Protein AF-A0A7M3XVE8-F1 (afdb_monomer)

Foldseek 3Di:
DPVVVVVVVVVVVVVVCVVVVVVVVVPDDDDDDPPPPDPPDPQQPDPCDPPSPTVVVVCVVCVPPPPPDDDD

Radius of gyration: 27.87 Å; Cα contacts (8 Å, |Δi|>4): 23; chains: 1; bounding box: 47×35×76 Å

pLDDT: mean 73.73, std 14.52, range [54.09, 96.88]

Sequence (72 aa):
MTTKAATQRLIVLTVLSLLVLPLAMASVSVPAIDSSEEEEGWWVETTVDRDGNGIGDMVERYHDHPLFLDED

Structure (mmCIF, N/CA/C/O backbone):
data_AF-A0A7M3XVE8-F1
#
_entry.id   AF-A0A7M3XVE8-F1
#
loop_
_atom_site.group_PDB
_atom_site.id
_atom_site.type_symbol
_atom_site.label_atom_id
_atom_site.label_alt_id
_atom_site.label_comp_id
_atom_site.label_asym_id
_atom_site.label_entity_id
_atom_site.label_seq_id
_atom_site.pdbx_PDB_ins_code
_atom_site.Cartn_x
_atom_site.Cartn_y
_atom_site.Cartn_z
_atom_site.occupancy
_atom_site.B_iso_or_equiv
_atom_site.auth_seq_id
_atom_site.auth_comp_id
_atom_site.auth_asym_id
_atom_site.auth_atom_id
_atom_site.pdbx_PDB_model_num
ATOM 1 N N . MET A 1 1 ? -22.372 -2.147 38.098 1.00 54.09 1 MET A N 1
ATOM 2 C CA . MET A 1 1 ? -22.751 -2.485 36.701 1.00 54.09 1 MET A CA 1
ATOM 3 C C . MET A 1 1 ? -22.061 -1.604 35.642 1.00 54.09 1 MET A C 1
ATOM 5 O O . MET A 1 1 ? -22.354 -1.751 34.466 1.00 54.09 1 MET A O 1
ATOM 9 N N . THR A 1 2 ? -21.117 -0.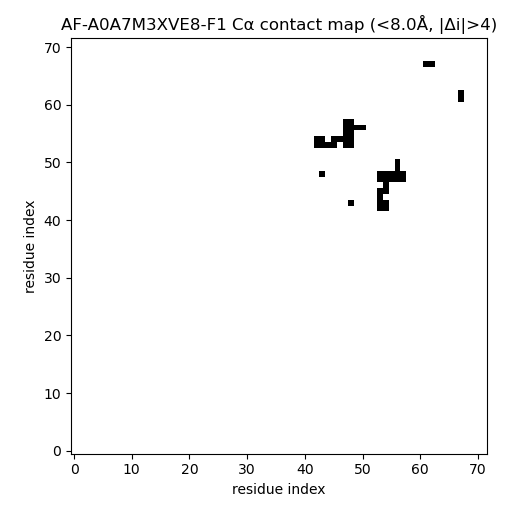727 36.008 1.00 61.34 2 THR A N 1
ATOM 10 C CA . THR A 1 2 ? -20.532 0.297 35.116 1.00 61.34 2 THR A CA 1
ATOM 11 C C . THR A 1 2 ? -19.276 -0.155 34.357 1.00 61.34 2 THR A C 1
ATOM 13 O O . THR A 1 2 ? -19.036 0.292 33.240 1.00 61.34 2 THR A O 1
ATOM 16 N N . THR A 1 3 ? -18.498 -1.082 34.916 1.00 70.12 3 THR A N 1
ATOM 17 C CA . THR A 1 3 ? -17.208 -1.531 34.363 1.00 70.12 3 THR A CA 1
ATOM 18 C C . THR A 1 3 ? -17.349 -2.356 33.087 1.00 70.12 3 THR A C 1
ATOM 20 O O . THR A 1 3 ? -16.639 -2.113 32.120 1.00 70.12 3 THR A O 1
ATOM 23 N N . LYS A 1 4 ? -18.323 -3.271 33.029 1.00 76.00 4 LYS A N 1
ATOM 24 C CA . LYS A 1 4 ? -18.539 -4.146 31.863 1.00 76.00 4 LYS A CA 1
ATOM 25 C C . LYS A 1 4 ? -18.902 -3.357 30.595 1.00 76.00 4 LYS A C 1
ATOM 27 O O . LYS A 1 4 ? -18.388 -3.642 29.518 1.00 76.00 4 LYS A O 1
ATOM 32 N N . ALA A 1 5 ? -19.736 -2.326 30.742 1.00 79.50 5 ALA A N 1
ATOM 33 C CA . ALA A 1 5 ? -20.106 -1.433 29.646 1.00 79.50 5 ALA A CA 1
ATOM 34 C C . ALA A 1 5 ? -18.923 -0.565 29.180 1.00 79.50 5 ALA A C 1
ATOM 36 O O . ALA A 1 5 ? -18.778 -0.321 27.984 1.00 79.50 5 A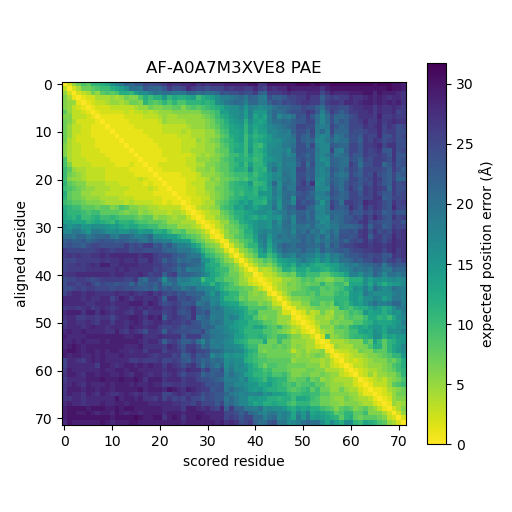LA A O 1
ATOM 37 N N . ALA A 1 6 ? -18.057 -0.132 30.101 1.00 82.25 6 ALA A N 1
ATOM 38 C CA . ALA A 1 6 ? -16.842 0.608 29.763 1.00 82.25 6 ALA A CA 1
ATOM 39 C C . ALA A 1 6 ? -15.841 -0.263 28.983 1.00 82.25 6 ALA A C 1
ATOM 41 O O . ALA A 1 6 ? -15.339 0.166 27.947 1.00 82.25 6 ALA A O 1
ATOM 42 N N . THR A 1 7 ? -15.617 -1.508 29.412 1.00 88.69 7 THR A N 1
ATOM 43 C CA . THR A 1 7 ? -14.743 -2.459 28.706 1.00 88.69 7 THR A CA 1
ATOM 44 C C . THR A 1 7 ? -15.269 -2.789 27.310 1.00 88.69 7 THR A C 1
ATOM 46 O O . THR A 1 7 ? -14.502 -2.806 26.354 1.00 88.69 7 THR A O 1
ATOM 49 N N . GLN A 1 8 ? -16.582 -2.989 27.158 1.00 90.56 8 GLN A N 1
ATOM 50 C CA . GLN A 1 8 ? -17.192 -3.237 25.849 1.00 90.56 8 GLN A CA 1
ATOM 51 C C . GLN A 1 8 ? -17.001 -2.052 24.893 1.00 90.56 8 GLN A C 1
ATOM 53 O O . GLN A 1 8 ? -16.653 -2.250 23.732 1.00 90.56 8 GLN A O 1
ATOM 58 N N . ARG A 1 9 ? -17.190 -0.818 25.375 1.00 92.56 9 ARG A N 1
ATOM 59 C CA . ARG A 1 9 ? -16.958 0.393 24.572 1.00 92.56 9 ARG A CA 1
ATOM 60 C C . ARG A 1 9 ? -15.498 0.520 24.150 1.00 92.56 9 ARG A C 1
ATOM 62 O O . ARG A 1 9 ? -15.247 0.856 23.001 1.00 92.56 9 ARG A O 1
ATOM 69 N N . LEU A 1 10 ? -14.561 0.211 25.049 1.00 95.19 10 LEU A N 1
ATOM 70 C CA . LEU A 1 10 ? -13.133 0.216 24.738 1.00 95.19 10 LEU A CA 1
ATOM 71 C C . LEU A 1 10 ? -12.827 -0.747 23.584 1.00 95.19 10 LEU A C 1
ATOM 73 O O . LEU A 1 10 ? -12.251 -0.326 22.592 1.00 95.19 10 LEU A O 1
ATOM 77 N N . ILE A 1 11 ? -13.295 -1.997 23.677 1.00 95.44 11 ILE A N 1
ATOM 78 C CA . ILE A 1 11 ? -13.077 -3.019 22.641 1.00 95.44 11 ILE A CA 1
ATOM 79 C C . ILE A 1 11 ? -13.651 -2.567 21.295 1.00 95.44 11 ILE A C 1
ATOM 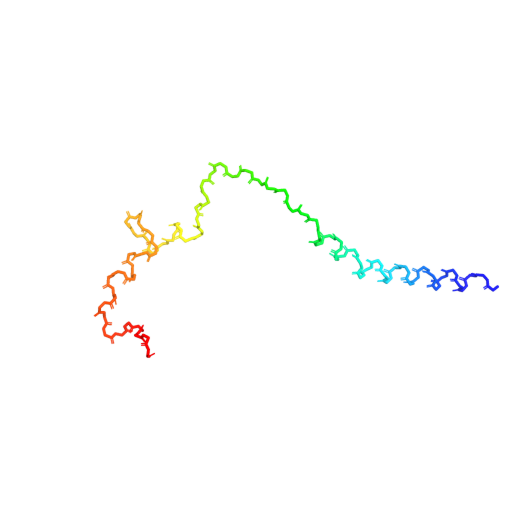81 O O . ILE A 1 11 ? -12.971 -2.666 20.278 1.00 95.44 11 ILE A O 1
ATOM 85 N N . VAL A 1 12 ? -14.878 -2.037 21.280 1.00 96.44 12 VAL A N 1
ATOM 86 C CA . VAL A 1 12 ? -15.517 -1.553 20.046 1.00 96.44 12 VAL A CA 1
ATOM 87 C C . VAL A 1 12 ? -14.713 -0.419 19.415 1.00 96.44 12 VAL A C 1
ATOM 89 O O . VAL A 1 12 ? -14.487 -0.439 18.209 1.00 96.44 12 VAL A O 1
ATOM 92 N N . LEU A 1 13 ? -14.241 0.541 20.213 1.00 96.31 13 LEU A N 1
ATOM 93 C CA . LEU A 1 13 ? -13.410 1.637 19.713 1.00 96.31 13 LEU A CA 1
ATOM 94 C C . LEU A 1 13 ? -12.068 1.130 19.177 1.00 96.31 13 LEU A C 1
ATOM 96 O O . LEU A 1 13 ? -11.630 1.592 18.128 1.00 96.31 13 LEU A O 1
ATOM 100 N N . THR A 1 14 ? -11.445 0.152 19.840 1.00 96.31 14 THR A N 1
ATOM 101 C CA . THR A 1 14 ? -10.195 -0.453 19.362 1.00 96.31 14 THR A CA 1
ATOM 102 C C . THR A 1 14 ? -10.402 -1.163 18.024 1.00 96.31 14 THR A C 1
ATOM 104 O O . THR A 1 14 ? -9.656 -0.916 17.079 1.00 96.31 14 THR A O 1
ATOM 107 N N . VAL A 1 15 ? -11.445 -1.985 17.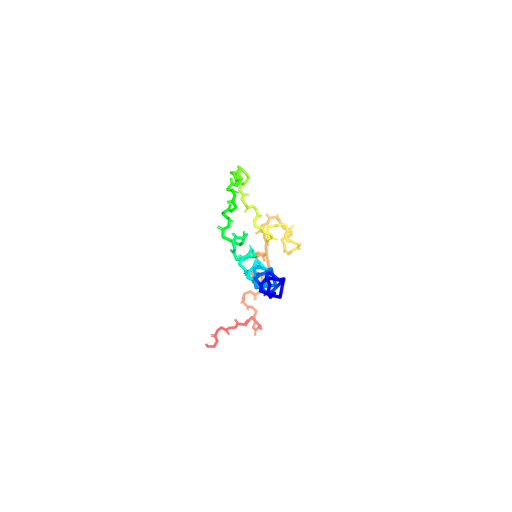898 1.00 96.69 15 VAL A N 1
ATOM 108 C CA . VAL A 1 15 ? -11.761 -2.694 16.645 1.00 96.69 15 VAL A 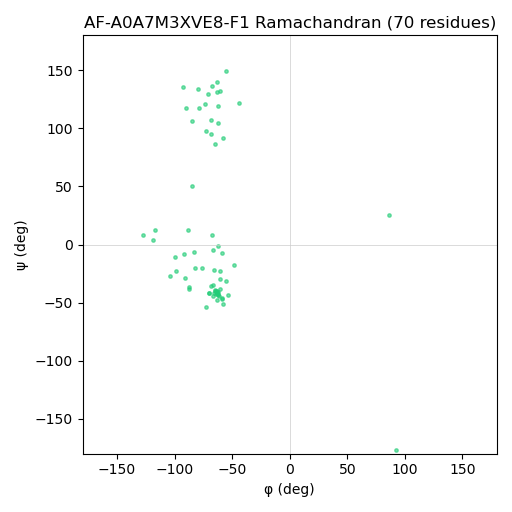CA 1
ATOM 109 C C . VAL A 1 15 ? -12.099 -1.710 15.524 1.00 96.69 15 VAL A C 1
ATOM 111 O O . VAL A 1 15 ? -11.612 -1.862 14.407 1.00 96.69 15 VAL A O 1
ATOM 114 N N . LEU A 1 16 ? -12.872 -0.663 15.822 1.00 96.88 16 LEU A N 1
ATOM 115 C CA . LEU A 1 16 ? -13.188 0.382 14.852 1.00 96.88 16 LEU A CA 1
ATOM 116 C C . LEU A 1 16 ? -11.922 1.114 14.392 1.00 96.88 16 LEU A C 1
ATOM 118 O O . LEU A 1 16 ? -11.749 1.351 13.201 1.00 96.88 16 LEU A O 1
ATOM 122 N N . SER A 1 17 ? -11.015 1.433 15.318 1.00 95.62 17 SER A N 1
ATOM 123 C CA . SER A 1 17 ? -9.760 2.110 14.989 1.00 95.62 17 SER A CA 1
ATOM 124 C C . SER A 1 17 ? -8.857 1.251 14.105 1.00 95.62 17 SER A C 1
ATOM 126 O O . SER A 1 17 ? -8.318 1.766 13.133 1.00 95.62 17 SER A O 1
ATOM 128 N N . LEU A 1 18 ? -8.776 -0.061 14.359 1.00 96.12 18 LEU A N 1
ATOM 129 C CA . LEU A 1 18 ? -8.025 -1.002 13.521 1.00 96.12 18 LEU A CA 1
ATOM 130 C C . LEU A 1 18 ? -8.551 -1.061 12.081 1.00 96.12 18 LEU A C 1
ATOM 132 O O . LEU A 1 18 ? -7.775 -1.316 11.167 1.00 96.12 18 LEU A O 1
ATOM 136 N N . LEU A 1 19 ? -9.846 -0.811 11.875 1.00 94.50 19 LEU A N 1
ATOM 137 C CA . LEU A 1 19 ? -10.462 -0.828 10.550 1.00 94.50 19 LEU A CA 1
ATOM 138 C C . LEU A 1 19 ? -10.359 0.529 9.832 1.00 94.50 19 LEU A C 1
ATOM 140 O O . LEU A 1 19 ? -10.140 0.577 8.625 1.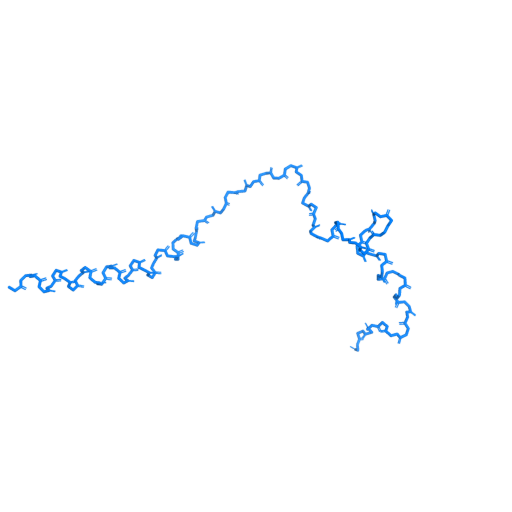00 94.50 19 LEU A O 1
ATOM 144 N N . VAL A 1 20 ? -10.513 1.635 10.566 1.00 96.06 20 VAL A N 1
ATOM 145 C CA . VAL A 1 20 ? -10.603 2.986 9.988 1.00 96.06 20 VAL A CA 1
ATOM 146 C C . VAL A 1 20 ? -9.232 3.637 9.788 1.00 96.06 20 VAL A C 1
ATOM 148 O O . VAL A 1 20 ? -9.045 4.332 8.791 1.00 96.06 20 VAL A O 1
ATOM 151 N N . LEU A 1 21 ? -8.259 3.419 10.684 1.00 94.38 21 LEU A N 1
ATOM 152 C CA . LEU A 1 21 ? -6.937 4.058 10.570 1.00 94.38 21 LEU A CA 1
ATOM 153 C C . LEU A 1 21 ? -6.210 3.724 9.260 1.00 94.38 21 LEU A C 1
ATOM 155 O O . LEU A 1 21 ? -5.725 4.659 8.627 1.00 94.38 21 LEU A O 1
ATOM 159 N N . PRO A 1 22 ? -6.135 2.452 8.818 1.00 91.50 22 PRO A N 1
ATOM 160 C CA . PRO A 1 22 ? -5.449 2.119 7.570 1.00 91.50 22 PRO A CA 1
ATOM 161 C C . PRO A 1 22 ? -6.079 2.812 6.359 1.00 91.50 22 PRO A C 1
ATOM 163 O O . PRO A 1 22 ? -5.369 3.312 5.492 1.00 91.50 22 PRO A O 1
ATOM 166 N N . LEU A 1 23 ? -7.413 2.909 6.340 1.00 91.12 23 LEU A N 1
ATOM 167 C CA . LEU A 1 23 ? -8.158 3.603 5.291 1.00 91.12 23 LEU A CA 1
ATOM 168 C C . LEU A 1 23 ? -7.870 5.110 5.295 1.00 91.12 23 LEU A C 1
ATOM 170 O O . LEU A 1 23 ? -7.664 5.707 4.242 1.00 91.12 23 LEU A O 1
ATOM 174 N N . ALA A 1 24 ? -7.809 5.716 6.483 1.00 92.00 24 ALA A N 1
ATOM 175 C CA . ALA A 1 24 ? -7.461 7.123 6.634 1.00 92.00 24 ALA A CA 1
ATOM 176 C C . ALA A 1 24 ? -6.017 7.400 6.179 1.00 92.00 24 ALA A C 1
ATOM 178 O O . ALA A 1 24 ? -5.783 8.369 5.462 1.00 92.00 24 ALA A O 1
ATOM 179 N N . MET A 1 25 ? -5.060 6.532 6.523 1.00 91.00 25 MET A N 1
ATOM 180 C CA . MET A 1 25 ? -3.665 6.673 6.087 1.00 91.00 25 MET A CA 1
ATOM 181 C C . MET A 1 25 ? -3.507 6.530 4.572 1.00 91.00 25 MET A C 1
ATOM 183 O O . MET A 1 25 ? -2.762 7.296 3.971 1.00 91.00 25 MET A O 1
ATOM 187 N N . ALA A 1 26 ? -4.239 5.605 3.948 1.00 89.50 26 ALA A N 1
ATOM 188 C CA . ALA A 1 26 ? -4.228 5.431 2.496 1.00 89.50 26 ALA A CA 1
ATOM 189 C C . ALA A 1 26 ? -4.820 6.631 1.734 1.00 89.50 26 ALA A C 1
ATOM 191 O O . ALA A 1 26 ? -4.523 6.816 0.559 1.00 89.50 26 ALA A O 1
ATOM 192 N N . SER A 1 27 ? -5.649 7.452 2.389 1.00 86.31 27 SER A N 1
ATOM 193 C CA . SER A 1 27 ? -6.238 8.654 1.783 1.00 86.31 27 SER A CA 1
ATOM 194 C C . SER A 1 27 ? -5.330 9.889 1.815 1.00 86.31 27 SER A C 1
ATOM 196 O O . SER A 1 27 ? -5.680 10.920 1.241 1.00 86.31 27 SER A O 1
ATOM 198 N N . VAL A 1 28 ? -4.176 9.814 2.487 1.00 88.62 28 VAL A N 1
ATOM 199 C CA . VAL A 1 28 ? -3.228 10.930 2.540 1.00 88.62 28 VAL A CA 1
ATOM 200 C C . VAL A 1 28 ? -2.533 11.056 1.187 1.00 88.62 28 VAL A C 1
ATOM 202 O O . VAL A 1 28 ? -1.870 10.129 0.727 1.00 88.62 28 VAL A O 1
ATOM 205 N N . SER A 1 29 ? -2.678 12.219 0.552 1.00 83.31 29 SER A N 1
ATOM 206 C CA . SER A 1 29 ? -1.988 12.537 -0.697 1.00 83.31 29 SER A CA 1
ATOM 207 C C . SER A 1 29 ? -0.477 12.562 -0.481 1.00 83.31 29 SER A C 1
ATOM 209 O O . SER A 1 29 ? 0.009 13.242 0.427 1.00 83.31 29 SER A O 1
ATOM 211 N N . VAL A 1 30 ? 0.265 11.873 -1.343 1.00 81.50 30 VAL A N 1
ATOM 212 C CA . VAL A 1 30 ? 1.723 11.988 -1.393 1.00 81.50 30 VAL A CA 1
ATOM 213 C C . VAL A 1 30 ? 2.074 13.369 -1.962 1.00 81.50 30 VAL A C 1
ATOM 215 O O . VAL A 1 30 ? 1.501 13.751 -2.986 1.00 81.50 30 VAL A O 1
ATOM 218 N N . PRO A 1 31 ? 2.954 14.149 -1.307 1.00 81.12 31 PRO A N 1
ATOM 219 C CA . PRO A 1 31 ? 3.414 15.411 -1.866 1.00 81.12 31 PRO A CA 1
ATOM 220 C C . PRO A 1 31 ? 4.122 15.146 -3.193 1.00 81.12 31 PRO A C 1
ATOM 222 O O . PRO A 1 31 ? 4.968 14.255 -3.277 1.00 81.12 31 PRO A O 1
ATOM 225 N N . ALA A 1 32 ? 3.769 15.921 -4.217 1.00 75.69 32 ALA A N 1
ATOM 226 C CA . ALA A 1 32 ? 4.503 15.907 -5.469 1.00 75.69 32 ALA A CA 1
ATOM 227 C C . ALA A 1 32 ? 5.936 16.362 -5.177 1.00 75.69 32 ALA A C 1
ATOM 229 O O . ALA A 1 32 ? 6.159 17.459 -4.661 1.00 75.69 32 ALA A O 1
ATOM 230 N N . ILE A 1 33 ? 6.895 15.486 -5.449 1.00 76.06 33 ILE A N 1
ATOM 231 C CA . ILE A 1 33 ? 8.283 15.894 -5.589 1.00 76.06 33 ILE A CA 1
ATOM 232 C C . ILE A 1 33 ? 8.341 16.475 -6.997 1.00 76.06 33 ILE A C 1
ATOM 234 O O . ILE A 1 33 ? 8.057 15.754 -7.950 1.00 76.06 33 ILE A O 1
ATOM 238 N N . ASP A 1 34 ? 8.646 17.767 -7.128 1.00 68.81 34 ASP A N 1
ATOM 239 C CA . ASP A 1 34 ? 9.017 18.339 -8.423 1.00 68.81 34 ASP A CA 1
ATOM 240 C C . ASP A 1 34 ? 10.343 17.680 -8.831 1.00 68.81 34 ASP A C 1
ATOM 242 O O . ASP A 1 34 ? 11.428 18.156 -8.489 1.00 68.81 34 ASP A O 1
ATOM 246 N N . SER A 1 35 ? 10.265 16.519 -9.483 1.00 61.84 35 SER A N 1
ATOM 247 C CA . SER A 1 35 ? 11.405 15.880 -10.121 1.00 61.84 35 SER A CA 1
ATOM 248 C C . SER A 1 35 ? 11.787 16.755 -11.311 1.00 61.84 35 SER A C 1
ATOM 250 O O . SER A 1 35 ? 11.210 16.673 -12.390 1.00 61.84 35 SER A O 1
ATOM 252 N N . SER A 1 36 ? 12.746 17.655 -11.099 1.00 57.88 36 SER A N 1
ATOM 253 C CA . SER A 1 36 ? 13.408 18.390 -12.182 1.00 57.88 36 SER A CA 1
ATOM 254 C C . SER A 1 36 ? 14.262 17.482 -13.074 1.00 57.88 36 SER A C 1
ATOM 256 O O . SER A 1 36 ? 14.840 17.952 -14.048 1.00 57.88 36 SER A O 1
ATOM 258 N N . GLU A 1 37 ? 14.381 16.209 -12.710 1.00 61.28 37 GLU A N 1
ATOM 259 C CA . GLU A 1 37 ? 14.920 15.151 -13.548 1.00 61.28 37 GLU A CA 1
ATOM 260 C C . GLU A 1 37 ? 13.738 14.565 -14.319 1.00 61.28 37 GLU A C 1
ATOM 262 O O . GLU A 1 37 ? 12.771 14.092 -13.717 1.00 61.28 37 GLU A O 1
ATOM 267 N N . GLU A 1 38 ? 13.783 14.686 -15.648 1.00 60.69 38 GLU A N 1
ATOM 268 C CA . GLU A 1 38 ? 12.914 13.933 -16.551 1.00 60.69 38 GLU A CA 1
ATOM 269 C C . GLU A 1 38 ? 12.892 12.485 -16.047 1.00 60.69 38 GLU A C 1
ATOM 271 O O . GLU A 1 38 ? 13.957 11.903 -15.864 1.00 60.69 38 GLU A O 1
ATOM 276 N N . GLU A 1 39 ? 11.711 11.945 -15.719 1.00 58.06 39 GLU A N 1
ATOM 277 C CA . GLU A 1 39 ? 11.569 10.575 -15.212 1.00 58.06 39 GLU A CA 1
ATOM 278 C C . GLU A 1 39 ? 12.153 9.607 -16.252 1.00 58.06 39 GLU A C 1
ATOM 280 O O . GLU A 1 39 ? 11.469 9.180 -17.186 1.00 58.06 39 GLU A O 1
ATOM 285 N N . GLU A 1 40 ? 13.438 9.273 -16.119 1.00 63.38 40 GLU A N 1
ATOM 286 C CA . GLU A 1 40 ? 14.055 8.193 -16.869 1.00 63.38 40 GLU A CA 1
ATOM 287 C C . GLU A 1 40 ? 13.329 6.917 -16.445 1.00 63.38 40 GLU A C 1
ATOM 289 O O . GLU A 1 40 ? 13.463 6.420 -15.324 1.00 63.38 40 GLU A O 1
ATOM 294 N N . GLY A 1 41 ? 12.452 6.433 -17.329 1.00 66.50 41 GLY A N 1
ATOM 295 C CA . GLY A 1 41 ? 11.678 5.229 -17.074 1.00 66.50 41 GLY A CA 1
ATOM 296 C C . GLY A 1 41 ? 12.608 4.061 -16.750 1.00 66.50 41 GLY A C 1
ATOM 297 O O . GLY A 1 41 ? 13.708 3.960 -17.287 1.00 66.50 41 GLY A O 1
ATOM 298 N N . TRP A 1 42 ? 12.157 3.122 -15.916 1.00 63.00 42 TRP A N 1
ATOM 299 C CA . TRP A 1 42 ? 12.950 1.953 -15.490 1.00 63.00 42 TRP A CA 1
ATOM 300 C C . TRP A 1 42 ? 13.432 1.053 -16.651 1.00 63.00 42 TRP A C 1
ATOM 302 O O . TRP A 1 42 ? 14.192 0.111 -16.440 1.00 63.00 42 TRP A O 1
ATOM 312 N N . TRP A 1 43 ? 12.965 1.330 -17.870 1.00 61.88 43 TRP A N 1
ATOM 313 C CA . TRP A 1 43 ? 13.341 0.692 -19.126 1.00 61.88 43 TRP A CA 1
ATOM 314 C C . TRP A 1 43 ? 14.505 1.379 -19.878 1.00 61.88 43 TRP A C 1
ATOM 316 O O . TRP A 1 43 ? 14.963 0.823 -20.877 1.00 61.88 43 TRP A O 1
ATOM 326 N N . VAL A 1 44 ? 14.970 2.560 -19.440 1.00 60.59 44 VAL A N 1
ATOM 327 C CA . VAL A 1 44 ? 16.036 3.343 -20.103 1.00 60.59 44 VAL A CA 1
ATOM 328 C C . VAL A 1 44 ? 17.397 2.681 -19.903 1.00 60.59 44 VAL A C 1
ATOM 330 O O . VAL A 1 44 ? 18.043 2.308 -20.873 1.00 60.59 44 VAL A O 1
ATOM 333 N N . GLU A 1 45 ? 17.790 2.401 -18.662 1.00 62.56 45 GLU A N 1
ATOM 334 C CA . GLU A 1 45 ? 19.022 1.660 -18.364 1.00 62.56 45 GLU A CA 1
ATOM 335 C C . GLU A 1 45 ? 18.806 0.140 -18.424 1.00 62.56 45 GLU A C 1
ATOM 337 O O . GLU A 1 45 ? 19.128 -0.610 -17.498 1.00 62.56 45 GLU A O 1
ATOM 342 N N . THR A 1 46 ? 18.209 -0.353 -19.508 1.00 58.25 46 THR A N 1
ATOM 343 C CA . THR A 1 46 ? 18.081 -1.799 -19.696 1.00 58.25 46 THR A CA 1
ATOM 344 C C . THR A 1 46 ? 19.249 -2.325 -20.496 1.00 58.25 46 THR A C 1
ATOM 346 O O . THR A 1 46 ? 19.607 -1.816 -21.543 1.00 58.25 46 THR A O 1
ATOM 349 N N . THR A 1 47 ? 19.812 -3.442 -20.057 1.00 54.62 47 THR A N 1
ATOM 350 C CA . THR A 1 47 ? 20.923 -4.127 -20.736 1.00 54.62 47 THR A CA 1
ATOM 351 C C . THR A 1 47 ? 20.605 -4.639 -22.156 1.00 54.62 47 THR A C 1
ATOM 353 O O . THR A 1 47 ? 21.454 -5.284 -22.770 1.00 54.62 47 THR A O 1
ATOM 356 N N . VAL A 1 48 ? 19.368 -4.454 -22.638 1.00 58.75 48 VAL A N 1
ATOM 357 C CA . VAL A 1 48 ? 18.903 -4.783 -24.003 1.00 58.75 48 VAL A CA 1
ATOM 358 C C . VAL A 1 48 ? 19.264 -3.673 -24.991 1.00 58.75 48 VAL A C 1
ATOM 360 O O . VAL A 1 48 ? 19.380 -3.932 -26.184 1.00 58.75 48 VAL A O 1
ATOM 363 N N . ASP A 1 49 ? 19.516 -2.486 -24.459 1.00 59.97 49 ASP A N 1
ATOM 364 C CA . ASP A 1 49 ? 20.062 -1.341 -25.144 1.00 59.97 49 ASP A CA 1
ATOM 365 C C . ASP A 1 49 ? 21.595 -1.413 -25.183 1.00 59.97 49 ASP A C 1
ATOM 367 O O . ASP A 1 49 ? 22.260 -1.240 -24.156 1.00 59.97 49 ASP A O 1
ATOM 371 N N . ARG A 1 50 ? 22.187 -1.709 -26.341 1.00 59.69 50 ARG A N 1
ATOM 372 C CA . ARG A 1 50 ? 23.656 -1.822 -26.448 1.00 59.69 50 ARG A CA 1
ATOM 373 C C . ARG A 1 50 ? 24.301 -0.567 -26.998 1.00 59.69 50 ARG A C 1
ATOM 375 O O . ARG A 1 50 ? 25.491 -0.342 -26.761 1.00 59.69 50 ARG A O 1
ATOM 382 N N . ASP A 1 51 ? 23.517 0.216 -27.711 1.00 65.31 51 ASP A N 1
ATOM 383 C CA . ASP A 1 51 ? 23.965 1.373 -28.457 1.00 65.31 51 ASP A CA 1
ATOM 384 C C . ASP A 1 51 ? 23.681 2.664 -27.663 1.00 65.31 51 ASP A C 1
ATOM 386 O O . ASP A 1 51 ? 24.201 3.730 -28.001 1.00 65.31 51 ASP A O 1
ATOM 390 N N . GLY A 1 52 ? 22.901 2.559 -26.580 1.00 60.12 52 GLY A N 1
ATOM 391 C CA . GLY A 1 52 ? 22.361 3.670 -25.798 1.00 60.12 52 GLY A CA 1
ATOM 392 C C . GLY A 1 52 ? 21.028 4.219 -26.341 1.00 60.12 52 GLY A C 1
ATOM 393 O O . GLY A 1 52 ? 20.756 5.406 -26.175 1.00 60.12 52 GLY A O 1
ATOM 394 N N . ASN A 1 53 ? 20.238 3.415 -27.057 1.00 61.69 53 ASN A N 1
ATOM 395 C CA . ASN A 1 53 ? 18.961 3.710 -27.708 1.00 61.69 53 ASN A CA 1
ATOM 396 C C . ASN A 1 53 ? 17.708 2.918 -27.195 1.00 61.69 53 ASN A C 1
ATOM 398 O O . ASN A 1 53 ? 16.643 2.998 -27.810 1.00 61.69 53 ASN A O 1
ATOM 402 N N . GLY A 1 54 ? 17.772 2.224 -26.056 1.00 61.34 54 GLY A N 1
ATOM 403 C CA . GLY A 1 54 ? 16.701 1.531 -25.304 1.00 61.34 54 GLY A CA 1
ATOM 404 C C . GLY A 1 54 ? 16.450 0.028 -25.602 1.00 61.34 54 GLY A C 1
ATOM 405 O O . GLY A 1 54 ? 17.092 -0.584 -26.448 1.00 61.34 54 GLY A O 1
ATOM 406 N N . ILE A 1 55 ? 15.427 -0.580 -24.952 1.00 58.22 55 ILE A N 1
ATOM 407 C CA . ILE A 1 55 ? 14.853 -1.929 -25.278 1.00 58.22 55 ILE A CA 1
ATOM 408 C C . ILE A 1 55 ? 14.556 -2.104 -26.793 1.00 58.22 55 ILE A C 1
ATOM 410 O O . ILE A 1 55 ? 14.390 -3.224 -27.287 1.00 58.22 55 ILE A O 1
ATOM 414 N N . GLY A 1 56 ? 14.491 -0.996 -27.535 1.00 55.75 56 GLY A N 1
ATOM 415 C CA . GLY A 1 56 ? 14.206 -0.902 -28.964 1.00 55.75 56 GLY A CA 1
ATOM 416 C C . GLY A 1 56 ? 15.123 -1.718 -29.877 1.00 55.75 56 GLY A C 1
ATOM 417 O O . GLY A 1 56 ? 14.624 -2.272 -30.853 1.00 55.75 56 GLY A O 1
ATOM 418 N N . ASP A 1 57 ? 16.396 -1.918 -29.528 1.00 61.41 57 ASP A N 1
ATOM 419 C CA . ASP A 1 57 ? 17.380 -2.591 -30.400 1.00 61.41 57 ASP A CA 1
ATOM 420 C C . ASP A 1 57 ? 17.039 -4.042 -30.782 1.00 61.41 57 ASP A C 1
ATOM 422 O O . ASP A 1 57 ? 17.549 -4.612 -31.759 1.00 61.41 57 ASP A O 1
ATOM 426 N N . MET A 1 58 ? 16.211 -4.693 -29.967 1.00 58.28 58 MET A N 1
ATOM 427 C CA . MET A 1 58 ? 15.951 -6.128 -30.061 1.00 58.28 58 MET A CA 1
ATOM 428 C C . MET A 1 58 ? 14.596 -6.454 -30.687 1.00 58.28 58 MET A C 1
ATOM 430 O O . MET A 1 58 ? 14.456 -7.501 -31.317 1.00 58.28 58 MET A O 1
ATOM 434 N N . VAL A 1 59 ? 13.626 -5.549 -30.570 1.00 62.03 59 VAL A N 1
ATOM 435 C CA . VAL A 1 59 ? 12.376 -5.629 -31.337 1.00 62.03 59 VAL A CA 1
ATOM 436 C C . VAL A 1 59 ? 12.666 -5.335 -32.812 1.00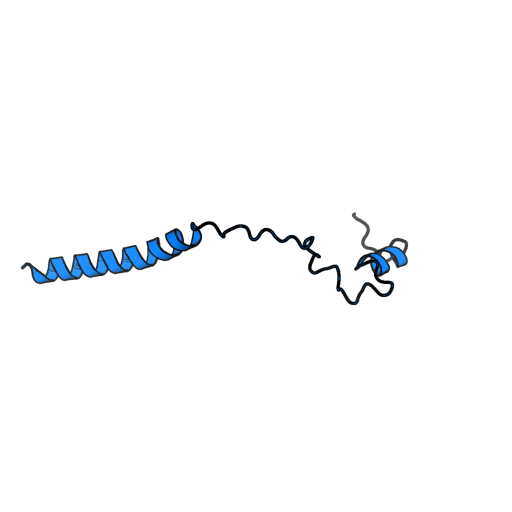 62.03 59 VAL A C 1
ATOM 438 O O . VAL A 1 59 ? 12.210 -6.050 -33.699 1.00 62.03 59 VAL A O 1
ATOM 441 N N . GLU A 1 60 ? 13.516 -4.345 -33.073 1.00 58.53 60 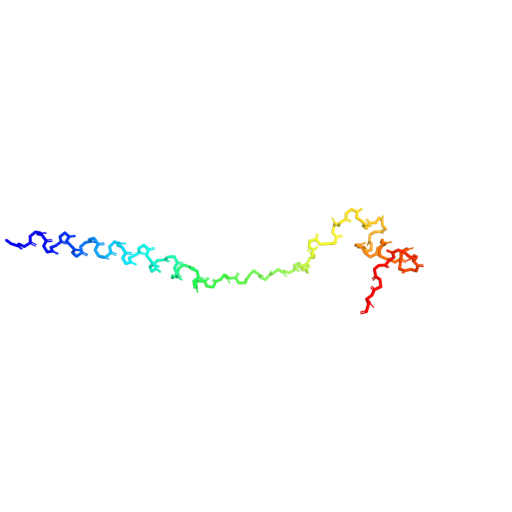GLU A N 1
ATOM 442 C CA . GLU A 1 60 ? 13.827 -3.837 -34.409 1.00 58.53 60 GLU A CA 1
ATOM 443 C C . GLU A 1 60 ? 14.570 -4.847 -35.297 1.00 58.53 60 GLU A C 1
ATOM 445 O O . GLU A 1 60 ? 14.325 -4.949 -36.497 1.00 58.53 60 GLU A O 1
ATOM 450 N N . ARG A 1 61 ? 15.441 -5.671 -34.711 1.00 63.56 61 ARG A N 1
ATOM 451 C CA . ARG A 1 61 ? 16.212 -6.665 -35.472 1.00 63.56 61 ARG A CA 1
ATOM 452 C C . ARG A 1 61 ? 15.394 -7.896 -35.887 1.00 63.56 61 ARG A C 1
ATOM 454 O O . ARG A 1 61 ? 15.808 -8.608 -36.800 1.00 63.56 61 ARG A O 1
ATOM 461 N N . TYR A 1 62 ? 14.275 -8.172 -35.219 1.00 61.69 62 TYR A N 1
ATOM 462 C CA . TYR A 1 62 ? 13.544 -9.439 -35.352 1.00 61.69 62 TYR A CA 1
ATOM 463 C C . TYR A 1 62 ? 12.056 -9.280 -35.673 1.00 61.69 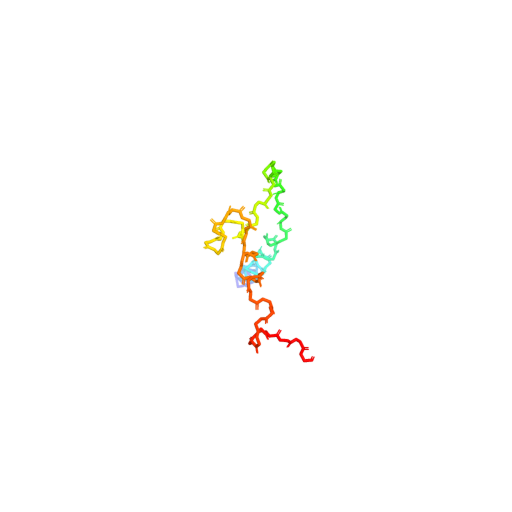62 TYR A C 1
ATOM 465 O O . TYR A 1 62 ? 11.347 -10.283 -35.705 1.00 61.69 62 TYR A O 1
ATOM 473 N N . HIS A 1 63 ? 11.605 -8.059 -35.968 1.00 59.53 63 HIS A N 1
ATOM 474 C CA . HIS A 1 63 ? 10.239 -7.772 -36.410 1.00 59.53 63 HIS A CA 1
ATOM 475 C C . HIS A 1 63 ? 9.824 -8.623 -37.623 1.00 59.53 63 HIS A C 1
ATOM 477 O O . HIS A 1 63 ? 8.749 -9.207 -37.633 1.00 59.53 63 HIS A O 1
ATOM 483 N N . ASP A 1 64 ? 10.712 -8.769 -38.611 1.00 64.81 64 ASP A N 1
ATOM 484 C CA . ASP A 1 64 ? 10.428 -9.522 -39.843 1.00 64.81 64 ASP A CA 1
ATOM 485 C C . ASP A 1 64 ? 10.759 -11.023 -39.722 1.00 64.81 64 ASP A C 1
ATOM 487 O O . ASP A 1 64 ? 10.846 -11.747 -40.719 1.00 64.81 64 ASP A O 1
ATOM 491 N N . HIS A 1 65 ? 11.011 -11.513 -38.504 1.00 70.19 65 HIS A N 1
ATOM 492 C CA . HIS A 1 65 ? 11.330 -12.915 -38.285 1.00 70.19 65 HIS A CA 1
ATOM 493 C C . HIS A 1 65 ? 10.038 -13.749 -38.299 1.00 70.19 65 HIS A C 1
ATOM 495 O O . HIS A 1 65 ? 9.105 -13.425 -37.576 1.00 70.19 65 HIS A O 1
ATOM 501 N N . PRO A 1 66 ? 9.982 -14.898 -38.995 1.00 73.00 66 PRO A N 1
ATOM 502 C CA . PRO A 1 66 ? 8.768 -15.724 -39.127 1.00 73.00 66 PRO A CA 1
ATOM 503 C C . PRO A 1 66 ? 8.275 -16.399 -37.828 1.00 73.00 66 PRO A C 1
ATOM 505 O O . PRO A 1 66 ? 7.415 -17.271 -37.868 1.00 73.00 66 PRO A O 1
ATOM 508 N N . LEU A 1 67 ? 8.868 -16.062 -36.683 1.00 66.44 67 LEU A N 1
ATOM 509 C CA . LEU A 1 67 ? 8.454 -16.503 -35.346 1.00 66.44 67 LEU A CA 1
ATOM 510 C C . LEU A 1 67 ? 8.052 -15.311 -34.464 1.00 66.44 67 LEU A C 1
ATOM 512 O O . LEU A 1 67 ? 7.818 -15.498 -33.270 1.00 66.44 67 LEU A O 1
ATOM 516 N N . PHE A 1 68 ? 8.055 -14.095 -35.019 1.00 70.38 68 PHE A N 1
ATOM 517 C CA . PHE A 1 68 ? 7.504 -12.932 -34.349 1.00 70.38 68 PHE A CA 1
ATOM 518 C C . PHE A 1 68 ? 6.006 -13.179 -34.163 1.00 70.38 68 PHE A C 1
ATOM 520 O O . PHE A 1 68 ? 5.370 -13.834 -34.988 1.00 70.38 68 PHE A O 1
ATOM 527 N N . LEU A 1 69 ? 5.480 -12.794 -33.004 1.00 72.69 69 LEU A N 1
ATOM 528 C CA . LEU A 1 69 ? 4.088 -13.070 -32.672 1.00 72.69 69 LEU A CA 1
ATOM 529 C C . LEU A 1 69 ? 3.214 -12.148 -33.525 1.00 72.69 69 LEU A C 1
ATOM 531 O O . LEU A 1 69 ? 3.042 -10.982 -33.177 1.00 72.69 69 LEU A O 1
ATOM 535 N N . ASP A 1 70 ? 2.705 -12.662 -34.639 1.00 67.94 70 ASP A N 1
ATOM 536 C CA . ASP A 1 70 ? 1.686 -11.980 -35.429 1.00 67.94 70 ASP A CA 1
ATOM 537 C C . ASP A 1 70 ? 0.388 -11.929 -34.601 1.00 67.94 70 ASP A C 1
ATOM 539 O O . ASP A 1 70 ? 0.023 -12.907 -33.940 1.00 67.94 70 ASP A O 1
ATOM 543 N N . GLU A 1 71 ? -0.296 -10.782 -34.590 1.00 63.78 71 GLU A N 1
ATOM 544 C CA . GLU A 1 71 ? -1.655 -10.704 -34.048 1.00 63.78 71 GLU A CA 1
ATOM 545 C C . GLU A 1 71 ? -2.576 -11.492 -34.990 1.00 63.78 71 GLU A C 1
ATOM 547 O O . GLU A 1 71 ? -2.820 -11.051 -36.114 1.00 63.78 71 GLU A O 1
ATOM 552 N N . ASP A 1 72 ? -3.031 -12.672 -34.554 1.00 61.09 72 ASP A N 1
ATOM 553 C CA . ASP A 1 72 ? -4.120 -13.413 -35.213 1.00 61.09 72 ASP A CA 1
ATOM 554 C C . ASP A 1 72 ? -5.346 -12.514 -35.486 1.00 61.09 72 ASP A C 1
ATOM 556 O O . ASP A 1 72 ? -5.773 -11.773 -34.564 1.00 61.09 72 ASP A O 1
#

Solvent-accessible surface area (backbone atoms only — not comparable to full-atom values): 4724 Å² total; per-residue (Å²): 130,65,64,67,58,50,53,52,51,50,53,52,52,52,56,49,46,70,61,47,50,62,57,56,60,70,67,57,79,77,79,83,72,86,64,88,56,79,80,75,53,91,56,55,88,30,89,59,24,84,86,80,73,23,58,52,62,58,56,70,78,39,62,88,39,98,79,48,85,73,87,128

Mean predicted aligned error: 15.97 Å

Secondary structure (DSSP, 8-state):
-HHHHHHHHHHHHHHHHHHHHHHHHHTSPPPPP---S----TTTT-TT-SSSS-THHHHHTTTTSTTS----